Protein AF-A0AAV4L9N4-F1 (afdb_monomer_lite)

Secondary structure (DSSP, 8-state):
-HHHHHHHHHHTTSS-HHHHHHHHT--HHHHHHHHHHHTTT-GGGGS------TTPPPHHHHHHHHHHHHHH--S------PPP-

Structure (mmCIF, N/CA/C/O backbone):
data_AF-A0AAV4L9N4-F1
#
_entry.id   AF-A0AAV4L9N4-F1
#
loop_
_atom_site.group_PDB
_atom_site.id
_atom_site.type_symbol
_atom_site.label_atom_id
_atom_site.label_alt_id
_atom_site.label_comp_id
_atom_site.label_asym_id
_atom_site.label_entity_id
_atom_site.label_seq_id
_atom_site.pdbx_PDB_ins_code
_atom_site.Cartn_x
_atom_site.Cartn_y
_atom_site.Cartn_z
_atom_site.occupancy
_atom_site.B_iso_or_equiv
_atom_site.auth_seq_id
_atom_site.auth_comp_id
_atom_site.auth_asym_id
_atom_site.auth_atom_id
_atom_site.pdbx_PDB_model_num
ATOM 1 N N . MET A 1 1 ? -8.148 3.516 -6.559 1.00 58.12 1 MET A N 1
ATOM 2 C CA . MET A 1 1 ? -8.779 4.462 -5.612 1.00 58.12 1 MET A CA 1
ATOM 3 C C . MET A 1 1 ? -9.582 3.735 -4.531 1.00 58.12 1 MET A C 1
ATOM 5 O O . MET A 1 1 ? -9.368 4.015 -3.362 1.00 58.12 1 MET A O 1
ATOM 9 N N . GLU A 1 2 ? -10.402 2.740 -4.882 1.00 79.38 2 GLU A N 1
ATOM 10 C CA . GLU A 1 2 ? -11.286 1.994 -3.959 1.00 79.38 2 GLU A CA 1
ATOM 11 C C . GLU A 1 2 ? -10.603 1.395 -2.709 1.00 79.38 2 GLU A C 1
ATOM 13 O O . GLU A 1 2 ? -11.067 1.581 -1.589 1.00 79.38 2 GLU A O 1
ATOM 18 N N . ARG A 1 3 ? -9.430 0.763 -2.860 1.00 85.06 3 ARG A N 1
ATOM 19 C CA . ARG A 1 3 ? -8.673 0.171 -1.735 1.00 85.06 3 ARG A CA 1
ATOM 20 C C . ARG A 1 3 ? -8.315 1.149 -0.614 1.00 85.06 3 ARG A C 1
ATOM 22 O O . ARG A 1 3 ? -8.311 0.769 0.552 1.00 85.06 3 ARG A O 1
ATOM 29 N N . LEU A 1 4 ? -7.976 2.384 -0.975 1.00 86.44 4 LEU A N 1
ATOM 30 C CA . LEU A 1 4 ? -7.595 3.424 -0.018 1.00 86.44 4 LEU A CA 1
ATOM 31 C C . LEU A 1 4 ? -8.800 3.871 0.804 1.00 86.44 4 LEU A C 1
ATOM 33 O O . LEU A 1 4 ? -8.702 3.968 2.022 1.00 86.44 4 LEU A O 1
ATOM 37 N N . TYR A 1 5 ? -9.937 4.060 0.137 1.00 89.81 5 TYR A N 1
ATOM 38 C CA . TYR A 1 5 ? -11.194 4.409 0.784 1.00 89.81 5 TYR A CA 1
ATOM 39 C C . TYR A 1 5 ? -11.592 3.364 1.831 1.00 89.81 5 TYR A C 1
ATOM 41 O O . TYR A 1 5 ? -11.846 3.720 2.977 1.00 89.81 5 TYR A O 1
ATOM 49 N N . VAL A 1 6 ? -11.535 2.075 1.483 1.00 91.44 6 VAL A N 1
ATOM 50 C CA . VAL A 1 6 ? -11.852 0.983 2.417 1.00 91.44 6 VAL A CA 1
ATOM 51 C C . VAL A 1 6 ? -10.926 0.994 3.641 1.00 91.44 6 VAL A C 1
ATOM 53 O O . VAL A 1 6 ? -11.394 0.858 4.767 1.00 91.44 6 VAL A O 1
ATOM 56 N N . LEU A 1 7 ? -9.620 1.223 3.462 1.00 90.06 7 LEU A N 1
ATOM 57 C CA . LEU A 1 7 ? -8.683 1.332 4.590 1.00 90.06 7 LEU A CA 1
ATOM 58 C C . LEU A 1 7 ? -8.952 2.567 5.469 1.00 90.06 7 LEU A C 1
ATOM 60 O O . LEU A 1 7 ? -8.808 2.476 6.690 1.00 90.06 7 LEU A O 1
ATOM 64 N N . CYS A 1 8 ? -9.373 3.694 4.883 1.00 89.12 8 CYS A N 1
ATOM 65 C CA . CYS A 1 8 ? -9.809 4.868 5.646 1.00 89.12 8 CYS A CA 1
ATOM 66 C C . CYS A 1 8 ? -11.064 4.574 6.473 1.00 89.12 8 CYS A C 1
ATOM 68 O O . CYS A 1 8 ? -11.082 4.907 7.654 1.00 89.12 8 CYS A O 1
ATOM 70 N N . GLN A 1 9 ? -12.059 3.877 5.914 1.00 91.81 9 GLN A N 1
ATOM 71 C CA . GLN A 1 9 ? -13.261 3.471 6.658 1.00 91.81 9 GLN A CA 1
ATOM 72 C C . GLN A 1 9 ? -12.913 2.604 7.877 1.00 91.81 9 GLN A C 1
ATOM 74 O O . GLN A 1 9 ? -13.486 2.781 8.952 1.00 91.81 9 GLN A O 1
ATOM 79 N N . VAL A 1 10 ? -11.921 1.714 7.750 1.00 92.12 10 VAL A N 1
ATOM 80 C CA . VAL A 1 10 ? -11.438 0.915 8.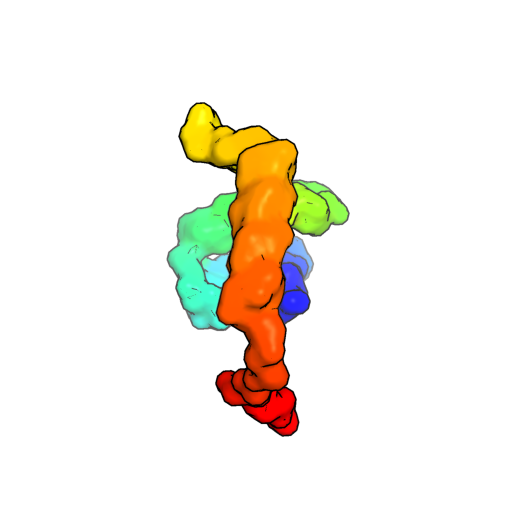888 1.00 92.12 10 VAL A CA 1
ATOM 81 C C . VAL A 1 10 ? -10.748 1.782 9.942 1.00 92.12 10 VAL A C 1
ATOM 83 O O . VAL A 1 10 ? -10.970 1.598 11.138 1.00 92.12 10 VAL A O 1
ATOM 86 N N . LYS A 1 11 ? -9.939 2.760 9.521 1.00 88.69 11 LYS A N 1
ATOM 87 C CA . LYS A 1 11 ? -9.271 3.703 10.432 1.00 88.69 11 LYS A CA 1
ATOM 88 C C . LYS A 1 11 ? -10.272 4.595 11.176 1.00 88.69 11 LYS A C 1
ATOM 90 O O . LYS A 1 11 ? -10.098 4.844 12.365 1.00 88.69 11 LYS A O 1
ATOM 95 N N . GLU A 1 12 ? -11.336 5.013 10.497 1.00 91.06 12 GLU A N 1
A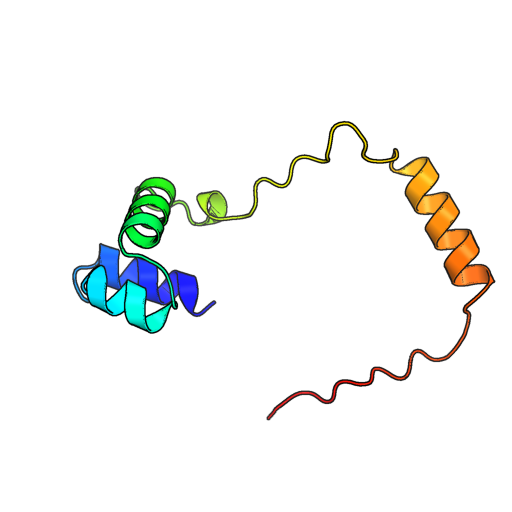TOM 96 C CA . GLU A 1 12 ? -12.459 5.780 11.052 1.00 91.06 12 GLU A CA 1
ATOM 97 C C . GLU A 1 12 ? -13.426 4.923 11.888 1.00 91.06 12 GLU A C 1
ATOM 99 O O . GLU A 1 12 ? -14.424 5.440 12.382 1.00 91.06 12 GLU A O 1
ATOM 104 N N . ARG A 1 13 ? -13.137 3.623 12.070 1.00 90.19 13 ARG A N 1
ATOM 105 C CA . ARG A 1 13 ? -13.979 2.646 12.786 1.00 90.19 13 ARG A CA 1
ATOM 106 C C . ARG A 1 13 ? -15.389 2.481 12.201 1.00 90.19 13 ARG A C 1
ATOM 108 O O . ARG A 1 13 ? -16.284 2.004 12.889 1.00 90.19 13 ARG A O 1
ATOM 115 N N . LYS A 1 14 ? -15.574 2.835 10.929 1.00 93.00 14 LYS A N 1
ATOM 116 C CA . LYS A 1 14 ? -16.824 2.656 10.171 1.00 93.00 14 LYS A CA 1
ATOM 117 C C . LYS A 1 14 ? -16.932 1.275 9.524 1.00 93.00 14 LYS A C 1
ATOM 119 O O . LYS A 1 14 ? -18.011 0.883 9.100 1.00 93.00 14 LYS A O 1
ATOM 124 N N . LEU A 1 15 ? -15.814 0.555 9.435 1.00 93.88 15 LEU A N 1
ATOM 125 C CA . LEU A 1 15 ? -15.729 -0.782 8.860 1.00 93.88 15 LEU A CA 1
ATOM 126 C C . LEU A 1 15 ? -14.788 -1.649 9.697 1.00 93.88 15 LEU A C 1
ATOM 128 O O . LEU A 1 15 ? -13.727 -1.191 10.127 1.00 93.88 15 LEU A O 1
ATOM 132 N N . THR A 1 16 ? -15.136 -2.912 9.924 1.00 94.06 16 THR A N 1
ATOM 133 C CA . THR A 1 16 ? -14.235 -3.832 10.628 1.00 94.06 16 THR A CA 1
ATOM 134 C C . THR A 1 16 ? -13.118 -4.335 9.710 1.00 94.06 16 THR A C 1
ATOM 136 O O . THR A 1 16 ? -13.225 -4.346 8.481 1.00 94.06 16 THR A O 1
ATOM 139 N N . GLN A 1 17 ? -12.020 -4.810 10.303 1.00 93.69 17 GLN A N 1
ATOM 140 C CA . GLN A 1 17 ? -10.902 -5.393 9.547 1.00 93.69 17 GLN A CA 1
ATOM 141 C C . GLN A 1 17 ? -11.318 -6.661 8.784 1.00 93.69 17 GLN A C 1
ATOM 143 O O . GLN A 1 17 ? -10.815 -6.917 7.690 1.00 93.69 17 GLN A O 1
ATOM 148 N N . VAL A 1 18 ? -12.264 -7.426 9.339 1.00 94.38 18 VAL A N 1
ATOM 149 C CA . VAL A 1 18 ? -12.819 -8.639 8.726 1.00 94.38 18 VAL A CA 1
ATOM 150 C C . VAL A 1 18 ? -13.643 -8.291 7.486 1.00 94.38 18 VAL A C 1
ATOM 152 O O . VAL A 1 18 ? -13.453 -8.893 6.428 1.00 94.38 18 VAL A O 1
ATOM 155 N N . GLU A 1 19 ? -14.517 -7.289 7.580 1.00 93.62 19 GLU A N 1
ATOM 156 C CA . GLU A 1 19 ? -15.327 -6.818 6.449 1.00 93.62 19 GLU A CA 1
ATOM 157 C C . GLU A 1 19 ? -14.458 -6.209 5.346 1.00 93.62 19 GLU A C 1
ATOM 159 O O . GLU A 1 19 ? -14.641 -6.524 4.170 1.00 93.62 19 GLU A O 1
ATOM 164 N N . ALA A 1 20 ? -13.450 -5.418 5.719 1.00 93.56 20 ALA A N 1
ATOM 165 C CA . ALA A 1 20 ? -12.470 -4.890 4.776 1.00 93.56 20 ALA A CA 1
ATOM 166 C C . ALA A 1 20 ? -11.680 -6.003 4.074 1.00 93.56 20 ALA A C 1
ATOM 168 O O . ALA A 1 20 ? -11.421 -5.915 2.875 1.00 93.56 20 ALA A O 1
ATOM 169 N N . GLY A 1 21 ? -11.325 -7.074 4.792 1.00 94.75 21 GLY A N 1
ATOM 170 C CA . GLY A 1 21 ? -10.691 -8.256 4.209 1.00 94.75 21 GLY A CA 1
ATOM 171 C C . GLY A 1 21 ? -11.563 -8.909 3.136 1.00 94.75 21 GLY A C 1
ATOM 172 O O . GLY A 1 21 ? -11.079 -9.208 2.042 1.00 94.75 21 GLY A O 1
ATOM 173 N N . ARG A 1 22 ? -12.870 -9.042 3.397 1.00 94.56 22 ARG A N 1
ATOM 174 C CA . ARG A 1 22 ? -13.839 -9.561 2.416 1.00 94.56 22 ARG A CA 1
ATOM 175 C C . ARG A 1 22 ? -13.972 -8.643 1.197 1.00 94.56 22 ARG A C 1
ATOM 177 O O . ARG A 1 22 ? -13.874 -9.134 0.076 1.00 94.56 22 ARG A O 1
ATOM 184 N N . GLN A 1 23 ? -14.124 -7.331 1.398 1.00 93.88 23 GLN A N 1
ATOM 185 C CA . GLN A 1 23 ? -14.247 -6.357 0.302 1.00 93.88 23 GLN A CA 1
ATOM 186 C C . GLN A 1 23 ? -12.984 -6.288 -0.566 1.00 93.88 23 GLN A C 1
ATOM 188 O O . GLN A 1 23 ? -13.063 -6.281 -1.791 1.00 93.88 23 GLN A O 1
ATOM 193 N N . LEU A 1 24 ? -11.801 -6.277 0.054 1.00 91.56 24 LEU A N 1
ATOM 194 C CA . LEU A 1 24 ? -10.528 -6.139 -0.660 1.00 91.56 24 LEU A CA 1
ATOM 195 C C . LEU A 1 24 ? -9.947 -7.463 -1.159 1.00 91.56 24 LEU A C 1
ATOM 197 O O . LEU A 1 24 ? -8.898 -7.439 -1.818 1.00 91.56 24 LEU A O 1
ATOM 201 N N . LYS A 1 25 ? -10.610 -8.586 -0.842 1.00 94.81 25 LYS A N 1
ATOM 202 C CA . LYS A 1 25 ? -10.142 -9.959 -1.077 1.00 94.81 25 LYS A CA 1
ATOM 203 C C . LYS A 1 25 ? -8.729 -10.169 -0.518 1.00 94.81 25 LYS A C 1
ATOM 205 O O . LYS A 1 25 ? -7.825 -10.633 -1.209 1.00 94.81 25 LYS A O 1
ATOM 210 N N . LEU A 1 26 ? -8.533 -9.755 0.732 1.00 93.69 26 LEU A N 1
ATOM 211 C CA . LEU A 1 26 ? -7.276 -9.840 1.476 1.00 93.69 26 LEU A CA 1
ATOM 212 C C . LEU A 1 26 ? -7.507 -10.537 2.817 1.00 93.69 26 LEU A C 1
ATOM 214 O O . LEU A 1 26 ? -8.592 -10.470 3.390 1.00 93.69 26 LEU A O 1
ATOM 218 N N . SER A 1 27 ? -6.466 -11.163 3.358 1.00 94.31 27 SER A N 1
ATOM 219 C CA . SER A 1 27 ? -6.524 -11.687 4.720 1.00 94.31 27 SER A CA 1
ATOM 220 C C . SER A 1 27 ? -6.520 -10.556 5.745 1.00 94.31 27 SER A C 1
ATOM 222 O O . SER A 1 27 ? -5.929 -9.495 5.533 1.00 94.31 27 SER A O 1
ATOM 224 N N . GLU A 1 28 ? -7.107 -10.810 6.910 1.00 92.56 28 GLU A N 1
ATOM 225 C CA . GLU A 1 28 ? -7.096 -9.876 8.040 1.00 92.56 28 GLU A CA 1
ATOM 226 C C . GLU A 1 28 ? -5.668 -9.414 8.387 1.00 92.56 28 GLU A C 1
ATOM 228 O O . GLU A 1 28 ? -5.406 -8.227 8.574 1.00 92.56 28 GLU A O 1
ATOM 233 N N . ARG A 1 29 ? -4.686 -10.327 8.341 1.00 93.88 29 ARG A N 1
ATOM 234 C CA . ARG A 1 29 ? -3.266 -9.994 8.548 1.00 93.88 29 ARG A CA 1
ATOM 235 C C . ARG A 1 29 ? -2.733 -9.010 7.507 1.00 93.88 29 ARG A C 1
ATOM 237 O O . ARG A 1 29 ? -1.928 -8.142 7.846 1.00 93.88 29 ARG A O 1
ATOM 244 N N . GLN A 1 30 ? -3.141 -9.137 6.244 1.00 93.75 30 GLN A N 1
ATOM 245 C CA . GLN A 1 30 ? -2.765 -8.185 5.195 1.00 93.75 30 GLN A CA 1
ATOM 246 C C . GLN A 1 30 ? -3.399 -6.813 5.448 1.00 93.75 30 GLN A C 1
ATOM 248 O O . GLN A 1 30 ? -2.704 -5.808 5.312 1.00 93.75 30 GLN A O 1
ATOM 253 N N . ILE A 1 31 ? -4.657 -6.768 5.893 1.00 93.69 31 ILE A N 1
ATOM 254 C CA . ILE A 1 31 ? -5.331 -5.526 6.299 1.00 93.69 31 ILE A CA 1
ATOM 255 C C . ILE A 1 31 ? -4.579 -4.853 7.455 1.00 93.69 31 ILE A C 1
ATOM 257 O O . ILE A 1 31 ? -4.210 -3.686 7.341 1.00 93.69 31 ILE A O 1
ATOM 261 N N . ILE A 1 32 ? -4.235 -5.593 8.514 1.00 92.50 32 ILE A N 1
ATOM 262 C CA . ILE A 1 32 ? -3.453 -5.074 9.651 1.00 92.50 32 ILE A CA 1
ATOM 263 C C . ILE A 1 32 ? -2.113 -4.494 9.185 1.00 92.50 32 ILE A C 1
ATOM 265 O O . ILE A 1 32 ? -1.712 -3.415 9.621 1.00 92.50 32 ILE A O 1
ATOM 269 N N . ARG A 1 33 ? -1.403 -5.183 8.281 1.00 90.88 33 ARG A N 1
ATOM 270 C CA . ARG A 1 33 ? -0.131 -4.687 7.727 1.00 90.88 33 ARG A CA 1
ATOM 271 C C . ARG A 1 33 ? -0.312 -3.393 6.940 1.00 90.88 33 ARG A C 1
ATOM 273 O O . ARG A 1 33 ? 0.530 -2.505 7.053 1.00 90.88 33 ARG A O 1
ATOM 280 N N . LEU A 1 34 ? -1.382 -3.288 6.154 1.00 90.44 34 LEU A N 1
ATOM 281 C CA . LEU A 1 34 ? -1.704 -2.077 5.402 1.00 90.44 34 LEU A CA 1
ATOM 282 C C . LEU A 1 34 ? -2.030 -0.914 6.343 1.00 90.44 34 LEU A C 1
ATOM 284 O O . LEU A 1 34 ? -1.480 0.165 6.160 1.00 90.44 34 LEU A O 1
ATOM 288 N N . LEU A 1 35 ? -2.828 -1.143 7.387 1.00 90.00 35 LEU A N 1
ATOM 289 C CA . LEU A 1 35 ? -3.165 -0.125 8.388 1.00 90.00 35 LEU A CA 1
ATOM 290 C C . LEU A 1 35 ? -1.937 0.352 9.170 1.00 90.00 35 LEU A C 1
ATOM 292 O O . LEU A 1 35 ? -1.741 1.554 9.325 1.00 90.00 35 LEU A O 1
ATOM 296 N N . LYS A 1 36 ? -1.064 -0.571 9.600 1.00 88.50 36 LYS A N 1
ATOM 297 C CA . LYS A 1 36 ? 0.213 -0.225 10.251 1.00 88.50 36 LYS A CA 1
ATOM 298 C C . LYS A 1 36 ? 1.101 0.627 9.349 1.00 88.50 36 LYS A C 1
ATOM 300 O O . LYS A 1 36 ? 1.760 1.542 9.826 1.00 88.50 36 LYS A O 1
ATOM 305 N N . ARG A 1 37 ? 1.123 0.321 8.049 1.00 85.94 37 ARG A N 1
ATOM 306 C CA . ARG A 1 37 ? 1.913 1.060 7.061 1.00 85.94 37 ARG A CA 1
ATOM 307 C C . ARG A 1 37 ? 1.326 2.439 6.764 1.00 85.94 37 ARG A C 1
ATOM 309 O O . ARG A 1 37 ? 2.102 3.366 6.589 1.00 85.94 37 ARG A O 1
ATOM 316 N N . LEU A 1 38 ? -0.003 2.560 6.742 1.00 85.94 38 LEU A N 1
ATOM 317 C CA . LEU A 1 38 ? -0.732 3.786 6.405 1.00 85.94 38 LEU A CA 1
ATOM 318 C C . LEU A 1 38 ? -0.501 4.936 7.410 1.00 85.94 38 LEU A C 1
ATOM 320 O O . LEU A 1 38 ? -0.647 6.100 7.041 1.00 85.94 38 LEU A O 1
ATOM 324 N N . GLY A 1 39 ? -0.091 4.643 8.648 1.00 73.56 39 GLY A N 1
ATOM 325 C CA . GLY A 1 39 ? 0.285 5.660 9.634 1.00 73.56 39 GLY A CA 1
ATOM 326 C C . GLY A 1 39 ? -0.792 6.730 9.894 1.00 73.56 39 GLY A C 1
ATOM 327 O O . GLY A 1 39 ? -1.971 6.596 9.540 1.00 73.56 39 GLY A O 1
ATOM 328 N N . SER A 1 40 ? -0.393 7.822 10.550 1.00 65.25 40 SER A N 1
ATOM 329 C CA . SER A 1 40 ? -1.321 8.868 10.995 1.00 65.25 40 SER A CA 1
ATOM 330 C C . SER A 1 40 ? -1.950 9.658 9.848 1.00 65.25 40 SER A C 1
ATOM 332 O O . SER A 1 40 ? -3.093 10.072 10.012 1.00 65.25 40 SER A O 1
ATOM 334 N N . ASN A 1 41 ? -1.298 9.814 8.687 1.00 58.50 41 ASN A N 1
ATOM 335 C CA . ASN A 1 41 ? -1.936 10.442 7.517 1.00 58.50 41 ASN A CA 1
ATOM 336 C C . ASN A 1 41 ? -1.171 10.331 6.186 1.00 58.50 41 ASN A C 1
ATOM 338 O O . ASN A 1 41 ? -1.467 11.074 5.253 1.00 58.50 41 ASN A O 1
ATOM 342 N N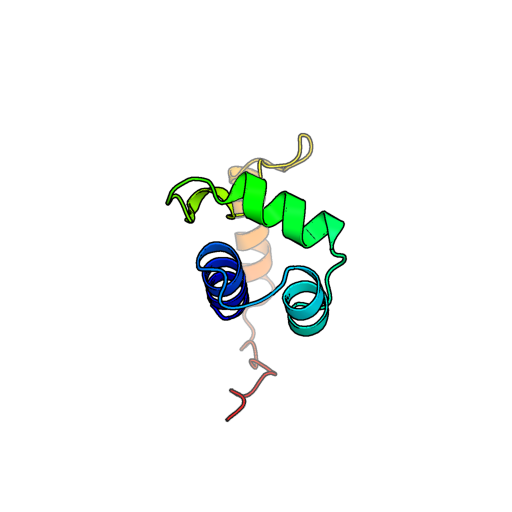 . ASP A 1 42 ? -0.184 9.441 6.073 1.00 71.38 42 ASP A N 1
ATOM 343 C CA . ASP A 1 42 ? 0.661 9.421 4.881 1.00 71.38 42 ASP A CA 1
ATOM 344 C C . ASP A 1 42 ? 0.262 8.300 3.919 1.00 71.38 42 ASP A C 1
ATOM 346 O O . ASP A 1 42 ? 0.704 7.155 4.024 1.00 71.38 42 ASP A O 1
ATOM 350 N N . TYR A 1 43 ? -0.567 8.644 2.935 1.00 78.75 43 TYR A N 1
ATOM 351 C CA . TYR A 1 43 ? -0.980 7.741 1.859 1.00 78.75 43 TYR A CA 1
ATOM 352 C C . TYR A 1 43 ? 0.176 7.335 0.936 1.00 78.75 43 TYR A C 1
ATOM 354 O O . TYR A 1 43 ? 0.102 6.296 0.272 1.00 78.75 43 TYR A O 1
ATOM 362 N N . SER A 1 44 ? 1.259 8.123 0.891 1.00 75.81 44 SER A N 1
ATOM 363 C CA . SER A 1 44 ? 2.435 7.811 0.074 1.00 75.81 44 SER A CA 1
ATOM 364 C C . SER A 1 44 ? 3.139 6.544 0.565 1.00 75.81 44 SER A C 1
ATOM 366 O O . SER A 1 44 ? 3.687 5.784 -0.238 1.00 75.81 44 SER A O 1
ATOM 368 N N . SER A 1 45 ? 3.005 6.241 1.860 1.00 73.69 45 SER A N 1
ATOM 369 C CA . SER A 1 45 ? 3.543 5.041 2.493 1.00 73.69 45 SER A CA 1
ATOM 370 C C . SER A 1 45 ? 3.065 3.750 1.830 1.00 73.69 45 SER A C 1
ATOM 372 O O . SER A 1 45 ? 3.834 2.792 1.782 1.00 73.69 45 SER A O 1
ATOM 374 N N . LEU A 1 46 ? 1.841 3.711 1.284 1.00 78.69 46 LEU A N 1
ATOM 375 C CA . LEU A 1 46 ? 1.239 2.536 0.648 1.00 78.69 46 LEU A CA 1
ATOM 376 C C . LEU A 1 46 ? 1.684 2.329 -0.803 1.00 78.69 46 LEU A C 1
ATOM 378 O O . LEU A 1 46 ? 1.490 1.232 -1.338 1.00 78.69 46 LEU A O 1
ATOM 382 N N . LYS A 1 47 ? 2.310 3.328 -1.440 1.00 77.62 47 LYS A N 1
ATOM 383 C CA . LYS A 1 47 ? 2.869 3.150 -2.784 1.00 77.62 47 LYS A CA 1
ATOM 384 C C . LYS A 1 47 ? 3.946 2.064 -2.765 1.00 77.62 47 LYS A C 1
ATOM 386 O O . LYS A 1 47 ? 4.657 1.851 -1.774 1.00 77.62 47 LYS A O 1
ATOM 391 N N . SER A 1 48 ? 4.050 1.330 -3.870 1.00 71.56 48 SER A N 1
ATOM 392 C CA . SER A 1 48 ? 5.128 0.361 -4.048 1.00 71.56 48 SER A CA 1
ATOM 393 C C . SER A 1 48 ? 6.463 1.094 -3.941 1.00 71.56 48 SER A C 1
ATOM 395 O O . SER A 1 48 ? 6.737 1.993 -4.731 1.00 71.56 48 SER A O 1
ATOM 397 N N . ARG A 1 49 ? 7.307 0.706 -2.978 1.00 68.81 49 ARG A N 1
ATOM 398 C CA . ARG A 1 49 ? 8.708 1.150 -2.911 1.00 68.81 49 ARG A CA 1
ATOM 399 C C . ARG A 1 49 ? 9.525 0.323 -3.896 1.00 68.81 49 ARG A C 1
ATOM 401 O O . ARG A 1 49 ? 10.524 -0.249 -3.479 1.00 68.81 49 ARG A O 1
ATOM 408 N N . HIS A 1 50 ? 9.058 0.156 -5.135 1.00 68.19 50 HIS A N 1
ATOM 409 C CA . HIS A 1 50 ? 9.802 -0.592 -6.139 1.00 68.19 50 HIS A CA 1
ATOM 410 C C . HIS A 1 50 ? 11.188 0.045 -6.254 1.00 68.19 50 HIS A C 1
ATOM 412 O O . HIS A 1 50 ? 11.352 1.134 -6.791 1.00 68.19 50 HIS A O 1
ATOM 418 N N . ARG A 1 51 ? 12.160 -0.612 -5.634 1.00 66.31 51 ARG A N 1
ATOM 419 C CA . ARG A 1 51 ? 13.579 -0.341 -5.763 1.00 66.31 51 ARG A CA 1
ATOM 420 C C . ARG A 1 51 ? 14.001 -1.336 -6.823 1.00 66.31 51 ARG A C 1
ATOM 422 O O . ARG A 1 51 ? 13.689 -2.518 -6.662 1.00 66.31 51 ARG A O 1
ATOM 429 N N . GLY A 1 52 ? 14.573 -0.850 -7.922 1.00 71.06 52 GLY A N 1
ATOM 430 C CA . GLY A 1 52 ? 15.015 -1.707 -9.019 1.00 71.06 52 GLY A CA 1
ATOM 431 C C . GLY A 1 52 ? 15.747 -2.938 -8.481 1.00 71.06 52 GLY A C 1
ATOM 432 O O . GLY A 1 52 ? 16.408 -2.878 -7.443 1.00 71.06 52 GLY A O 1
ATOM 433 N N . GLY A 1 53 ? 15.565 -4.083 -9.135 1.00 73.19 53 GLY A N 1
ATOM 434 C CA . GLY A 1 53 ? 16.271 -5.291 -8.721 1.00 73.19 53 GLY A CA 1
ATOM 435 C C . GLY A 1 53 ? 17.779 -5.106 -8.880 1.00 73.19 53 GLY A C 1
ATOM 436 O O . GLY A 1 53 ? 18.220 -4.403 -9.782 1.00 73.19 53 GLY A O 1
ATOM 437 N N . ASN A 1 54 ? 18.582 -5.817 -8.086 1.00 79.69 54 ASN A N 1
ATOM 438 C CA . ASN A 1 54 ? 20.047 -5.828 -8.244 1.00 79.69 54 ASN A CA 1
ATOM 439 C C . ASN A 1 54 ? 20.509 -6.312 -9.637 1.00 79.69 54 ASN A C 1
ATOM 441 O O . ASN A 1 54 ? 21.677 -6.193 -9.979 1.00 79.69 54 ASN A O 1
ATOM 445 N N . ARG A 1 55 ? 19.596 -6.894 -10.423 1.00 82.31 55 ARG A N 1
ATOM 446 C CA . ARG A 1 55 ? 19.793 -7.351 -11.805 1.00 82.31 55 ARG A CA 1
ATOM 447 C C . ARG A 1 55 ? 19.057 -6.485 -12.834 1.00 82.31 55 ARG A C 1
ATOM 449 O O . ARG A 1 55 ? 18.860 -6.922 -13.963 1.00 82.31 55 ARG A O 1
ATOM 456 N N . ALA A 1 56 ? 18.565 -5.312 -12.440 1.00 80.44 56 ALA A N 1
ATOM 457 C CA . ALA A 1 56 ? 17.965 -4.382 -13.383 1.00 80.44 56 ALA A CA 1
ATOM 458 C C . ALA A 1 56 ? 19.046 -3.893 -14.351 1.00 80.44 56 ALA A C 1
ATOM 460 O O . ALA A 1 56 ? 20.141 -3.522 -13.930 1.00 80.44 56 ALA A O 1
ATOM 461 N N . PHE A 1 57 ? 18.735 -3.905 -15.645 1.00 84.88 57 PHE A N 1
ATOM 462 C CA . PHE A 1 57 ? 19.579 -3.246 -16.631 1.00 84.88 57 PHE A CA 1
ATOM 463 C C . PHE A 1 57 ? 19.611 -1.740 -16.361 1.00 84.88 57 PHE A C 1
ATOM 465 O O . PHE A 1 57 ? 18.626 -1.182 -15.871 1.00 84.88 57 PHE A O 1
ATOM 472 N N . ASN A 1 58 ? 20.737 -1.097 -16.675 1.00 87.44 58 ASN A N 1
ATOM 473 C CA . ASN A 1 58 ? 20.845 0.353 -16.576 1.00 87.44 58 ASN A CA 1
ATOM 474 C C . ASN A 1 58 ? 19.865 1.041 -17.544 1.00 87.44 58 ASN A C 1
ATOM 476 O O . ASN A 1 58 ? 19.374 0.439 -18.509 1.00 87.44 58 ASN A O 1
ATOM 480 N N . ASP A 1 59 ? 19.567 2.307 -17.265 1.00 85.94 59 ASP A N 1
ATOM 481 C CA . ASP A 1 59 ? 18.593 3.062 -18.051 1.00 85.94 59 ASP A CA 1
ATOM 482 C C . ASP A 1 59 ? 19.043 3.223 -19.513 1.00 85.94 59 ASP A C 1
ATOM 484 O O . ASP A 1 59 ? 18.211 3.130 -20.415 1.00 85.94 59 ASP A O 1
ATOM 488 N N . ASP A 1 60 ? 20.352 3.322 -19.764 1.00 89.75 60 ASP A N 1
ATOM 489 C CA . ASP A 1 60 ? 20.924 3.402 -21.115 1.00 89.75 60 ASP A CA 1
ATOM 490 C C . ASP A 1 60 ? 20.630 2.147 -21.952 1.00 89.75 60 ASP A C 1
ATOM 492 O O . ASP A 1 60 ? 20.194 2.230 -23.102 1.00 89.75 60 ASP A O 1
ATOM 496 N N . PHE A 1 61 ? 20.817 0.955 -21.375 1.00 90.56 61 PHE A N 1
ATOM 497 C CA . PHE A 1 61 ? 20.513 -0.309 -22.045 1.00 90.56 61 PHE A CA 1
ATOM 498 C C . PHE A 1 61 ? 19.016 -0.434 -22.314 1.00 90.56 61 PHE A C 1
ATOM 500 O O . PHE A 1 61 ? 18.607 -0.847 -23.400 1.00 90.56 61 PHE A O 1
ATOM 507 N N . LYS A 1 62 ? 18.186 -0.041 -21.345 1.00 88.88 62 LYS A N 1
ATOM 508 C CA . LYS A 1 62 ? 16.731 -0.039 -21.501 1.00 88.88 62 LYS A CA 1
ATOM 509 C C . LYS A 1 62 ? 16.295 0.881 -22.642 1.00 88.88 62 LYS A C 1
ATOM 511 O O . LYS A 1 62 ? 15.451 0.483 -23.444 1.00 88.88 62 LYS A O 1
ATOM 516 N N . GLN A 1 63 ? 16.875 2.075 -22.728 1.00 91.44 63 GLN A N 1
ATOM 517 C CA . GLN A 1 63 ? 16.569 3.044 -23.773 1.00 91.44 63 GLN A CA 1
ATOM 518 C C . GLN A 1 63 ? 16.949 2.507 -25.157 1.00 91.44 63 GLN A C 1
ATOM 520 O O . GLN A 1 63 ? 16.122 2.520 -26.067 1.00 91.44 63 GLN A O 1
ATOM 525 N N . ARG A 1 64 ? 18.140 1.910 -25.277 1.00 92.44 64 ARG A N 1
ATOM 526 C CA . ARG A 1 64 ? 18.597 1.275 -26.519 1.00 92.44 64 ARG A CA 1
ATOM 527 C C . ARG A 1 64 ? 17.685 0.132 -26.967 1.00 92.44 64 ARG A C 1
ATOM 529 O O . ARG A 1 64 ? 17.383 0.004 -28.149 1.00 92.44 64 ARG A O 1
ATOM 536 N N . VAL A 1 65 ? 17.209 -0.694 -26.033 1.00 91.62 65 VAL A N 1
ATOM 537 C CA . VAL A 1 65 ? 16.240 -1.759 -26.345 1.00 91.62 65 VAL A CA 1
ATOM 538 C C . VAL A 1 65 ? 14.916 -1.171 -26.833 1.00 91.62 65 VAL A C 1
ATOM 540 O O . VAL A 1 65 ? 14.360 -1.664 -27.811 1.00 91.62 65 VAL A O 1
ATOM 543 N N . LEU A 1 66 ? 14.407 -0.117 -26.187 1.00 90.50 66 LEU A N 1
ATOM 544 C CA . LEU A 1 66 ? 13.166 0.540 -26.607 1.00 90.50 66 LEU A CA 1
ATOM 545 C C . LEU A 1 66 ? 13.277 1.155 -28.003 1.00 90.50 66 LEU A C 1
ATOM 547 O O . LEU A 1 66 ? 12.310 1.088 -28.757 1.00 90.50 66 LEU A O 1
ATOM 551 N N . GLU A 1 67 ? 14.426 1.729 -28.349 1.00 91.44 67 GLU A N 1
ATOM 552 C CA . GLU A 1 67 ? 14.696 2.252 -29.691 1.00 91.44 67 GLU A CA 1
ATOM 553 C C . GLU A 1 67 ? 14.646 1.143 -30.740 1.00 91.44 67 GLU A C 1
ATOM 555 O O . GLU A 1 67 ? 13.882 1.267 -31.692 1.00 91.44 67 GLU A O 1
ATOM 560 N N . ILE A 1 68 ? 15.329 0.017 -30.510 1.00 91.31 68 ILE A N 1
ATOM 561 C CA . ILE A 1 68 ? 15.308 -1.141 -31.421 1.00 91.31 68 ILE A CA 1
ATOM 562 C C . ILE A 1 68 ? 13.891 -1.711 -31.571 1.00 91.31 68 ILE A C 1
ATOM 564 O O . ILE A 1 68 ? 13.465 -2.072 -32.667 1.00 91.31 68 ILE A O 1
ATOM 568 N N . VAL A 1 69 ? 13.140 -1.824 -30.471 1.00 89.94 69 VAL A N 1
ATOM 569 C CA . VAL A 1 69 ? 11.762 -2.335 -30.519 1.00 89.94 69 VAL A CA 1
ATOM 570 C C . VAL A 1 69 ? 10.863 -1.375 -31.287 1.00 89.94 69 VAL A C 1
ATOM 572 O O . VAL A 1 69 ? 10.084 -1.832 -32.118 1.00 89.94 69 VAL A O 1
ATOM 575 N N . LYS A 1 70 ? 10.977 -0.063 -31.049 1.00 86.00 70 LYS A N 1
ATOM 576 C CA . LYS A 1 70 ? 10.241 0.939 -31.826 1.00 86.00 70 LYS A CA 1
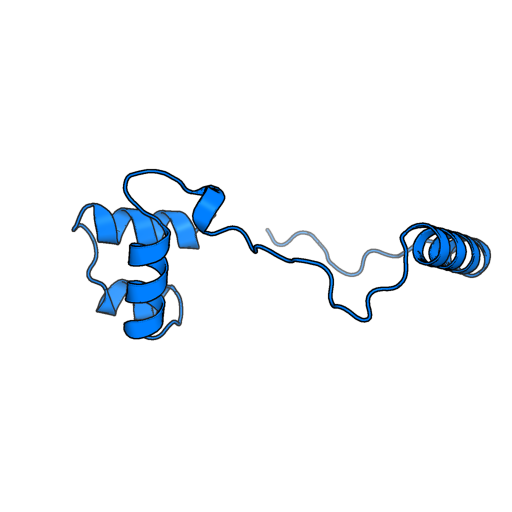ATOM 577 C C . LYS A 1 70 ? 10.597 0.832 -33.302 1.00 86.00 70 LYS A C 1
ATOM 579 O O . LYS A 1 70 ? 9.675 0.745 -34.096 1.00 86.00 70 LYS A O 1
ATOM 584 N N . GLU A 1 71 ? 11.888 0.756 -33.629 1.00 85.31 71 GLU A N 1
ATOM 585 C CA . GLU A 1 71 ? 12.409 0.620 -34.996 1.00 85.31 71 GLU A CA 1
ATOM 586 C C . GLU A 1 71 ? 11.835 -0.603 -35.732 1.00 85.31 71 GLU A C 1
ATOM 588 O O . GLU A 1 71 ? 11.521 -0.578 -36.920 1.00 85.31 71 GLU A O 1
ATOM 593 N N . LYS A 1 72 ? 11.672 -1.711 -35.008 1.00 83.00 72 LYS A N 1
ATOM 594 C CA . LYS A 1 72 ? 11.229 -2.979 -35.590 1.00 83.00 72 LYS A CA 1
ATOM 595 C C . LYS A 1 72 ? 9.709 -3.140 -35.626 1.00 83.00 72 LYS A C 1
ATOM 597 O O . LYS A 1 72 ? 9.193 -3.872 -36.466 1.00 83.00 72 LYS A O 1
ATOM 602 N N . TYR A 1 73 ? 8.996 -2.482 -34.715 1.00 77.88 73 TYR A N 1
ATOM 603 C CA . TYR A 1 73 ? 7.552 -2.614 -34.530 1.00 77.88 73 TYR A CA 1
ATOM 604 C C . TYR A 1 73 ? 6.851 -1.254 -34.644 1.00 77.88 73 TYR A C 1
ATOM 606 O O . TYR A 1 73 ? 6.114 -0.834 -33.753 1.00 77.88 73 TYR A O 1
ATOM 614 N N . HIS A 1 74 ? 7.039 -0.575 -35.777 1.00 65.62 74 HIS A N 1
ATOM 615 C CA . HIS A 1 74 ? 6.239 0.583 -36.188 1.00 65.62 74 HIS A CA 1
ATOM 616 C C . HIS A 1 74 ? 4.884 0.150 -36.780 1.00 65.62 74 HIS A C 1
ATOM 618 O O . HIS A 1 74 ? 4.563 0.458 -37.924 1.00 65.62 74 HIS A O 1
ATOM 624 N N . GLY A 1 75 ? 4.101 -0.634 -36.044 1.00 64.31 75 GLY A N 1
ATOM 625 C CA . GLY A 1 75 ? 2.737 -0.995 -36.443 1.00 64.31 75 GLY A CA 1
ATOM 626 C C . GLY A 1 75 ? 1.714 -0.192 -35.642 1.00 64.31 75 GLY A C 1
ATOM 627 O O . GLY A 1 75 ? 2.004 0.139 -34.488 1.00 64.31 75 GLY A O 1
ATOM 628 N N . PRO A 1 76 ? 0.522 0.121 -36.188 1.00 54.50 76 PRO A N 1
ATOM 629 C CA . PRO A 1 76 ? -0.570 0.621 -35.367 1.00 54.50 76 PRO A CA 1
ATOM 630 C C . PRO A 1 76 ? -0.841 -0.428 -34.291 1.00 54.50 76 PRO A C 1
ATOM 632 O O . PRO A 1 76 ? -1.255 -1.549 -34.577 1.00 54.50 76 PRO A O 1
ATOM 635 N N . VAL A 1 77 ? -0.541 -0.083 -33.041 1.00 58.50 77 VAL A N 1
ATOM 636 C CA . VAL A 1 77 ? -0.995 -0.870 -31.903 1.00 58.50 77 VAL A CA 1
ATOM 637 C C . VAL A 1 77 ? -2.500 -0.665 -31.878 1.00 58.50 77 VAL A C 1
ATOM 639 O O . VAL A 1 77 ? -2.984 0.328 -31.340 1.00 58.50 77 VAL A O 1
ATOM 642 N N . GLU A 1 78 ? -3.242 -1.563 -32.524 1.00 52.31 78 GLU A N 1
ATOM 643 C CA . GLU A 1 78 ? -4.660 -1.719 -32.251 1.00 52.31 78 GLU A CA 1
ATOM 644 C C . GLU A 1 78 ? -4.757 -1.988 -30.755 1.00 52.31 78 GLU A C 1
ATOM 646 O O . GLU A 1 78 ? -4.391 -3.050 -30.251 1.00 52.31 78 GLU A O 1
ATOM 651 N N . THR A 1 79 ? -5.152 -0.962 -30.010 1.00 50.56 79 THR A N 1
ATOM 652 C CA . THR A 1 79 ? -5.425 -1.069 -28.590 1.00 50.56 79 THR A CA 1
ATOM 653 C C . THR A 1 79 ? -6.644 -1.965 -28.451 1.00 50.56 79 THR A C 1
ATOM 655 O O . THR A 1 79 ? -7.782 -1.501 -28.434 1.00 50.56 79 THR A O 1
ATOM 658 N N . SER A 1 80 ? -6.413 -3.271 -28.382 1.00 50.22 80 SER A N 1
ATOM 659 C CA . SER A 1 80 ? -7.413 -4.282 -28.082 1.00 50.22 80 SER A CA 1
ATOM 660 C C . SER A 1 80 ? -7.768 -4.217 -26.594 1.00 50.22 80 SER A C 1
ATOM 662 O O . SER A 1 80 ? -7.475 -5.137 -25.834 1.00 50.22 80 SER A O 1
ATOM 664 N N . HIS A 1 81 ? -8.345 -3.097 -26.159 1.00 48.66 81 HIS A N 1
ATOM 665 C CA . HIS A 1 81 ? -9.204 -3.007 -24.982 1.00 48.66 81 HIS A CA 1
ATOM 666 C C . HIS A 1 81 ? -10.102 -1.769 -25.127 1.00 48.66 81 HIS A C 1
ATOM 668 O O . HIS A 1 81 ? -9.601 -0.646 -25.043 1.00 48.66 81 HIS A O 1
ATOM 674 N N . PRO A 1 82 ? -11.415 -1.937 -25.364 1.00 50.22 82 PRO A N 1
ATOM 675 C CA . PRO A 1 82 ? -12.342 -0.817 -25.330 1.00 50.22 82 PRO A CA 1
ATOM 676 C C . PRO A 1 82 ? -12.484 -0.316 -23.881 1.00 50.22 82 PRO A C 1
ATOM 678 O O . PRO A 1 82 ? -12.354 -1.112 -22.945 1.00 50.22 82 PRO A O 1
ATOM 681 N N . PRO A 1 83 ? -12.759 0.981 -23.659 1.00 49.31 83 PRO A N 1
ATOM 682 C CA . PRO A 1 83 ? -13.108 1.468 -22.333 1.00 49.31 83 PRO A CA 1
ATOM 683 C C . PRO A 1 83 ? -14.419 0.807 -21.891 1.00 49.31 83 PRO A C 1
ATOM 685 O O . PRO A 1 83 ? -15.457 0.977 -22.534 1.00 49.31 83 PRO A O 1
ATOM 688 N N . SER A 1 84 ? -14.370 0.033 -20.805 1.00 51.31 84 SER A N 1
ATOM 689 C CA . SER A 1 84 ? -15.577 -0.445 -20.130 1.00 51.31 84 SER A CA 1
ATOM 690 C C . SER A 1 84 ? 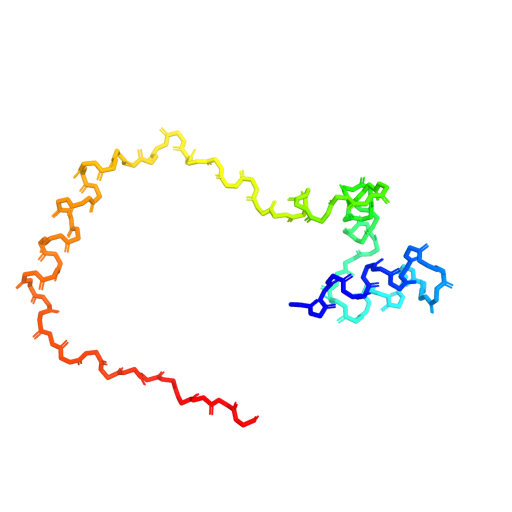-16.401 0.758 -19.667 1.00 51.31 84 SER A C 1
ATOM 692 O O . SER A 1 84 ? -15.862 1.648 -19.004 1.00 51.31 84 SER A O 1
ATOM 694 N N . LYS A 1 85 ? -17.678 0.773 -20.066 1.00 48.16 85 LYS A N 1
ATOM 695 C CA . LYS A 1 85 ? -18.716 1.679 -19.555 1.00 48.16 85 LYS A CA 1
ATOM 696 C C . LYS A 1 85 ? -18.870 1.566 -18.041 1.00 48.16 85 LYS A C 1
ATOM 698 O O . LYS A 1 85 ? -18.668 0.445 -17.520 1.00 48.16 85 LYS A O 1
#

Sequence (85 aa):
MERLYVLCQVKERKLTQVEAGRQLKLSERQIIRLLKRLGSNDYSSLKSRHRGGNRAFNDDFKQRVLEIVKEK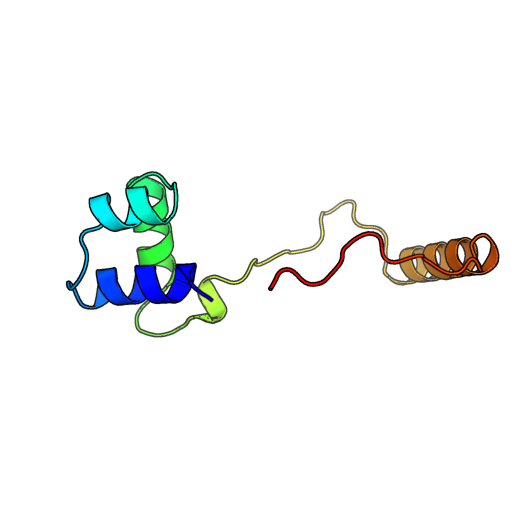YHGPVETSHPPSK

Radius of gyration: 20.07 Å; chains: 1; bounding box: 40×22×49 Å

pLDDT: mean 81.08, std 14.19, range [48.16, 94.81]

Foldseek 3Di:
DVLVVLLVCVVVVVDPLVRSCVVVVHDSVVSVVQNVQCPPHDPVSNDPPPDDDPPDDDPVVVVVVVVVCCVVPVDPPPPPDDDDD